Protein AF-A0A435S7S7-F1 (afdb_monomer)

Solvent-accessible surface area (backbone atoms only — not comparable to full-atom values): 7435 Å² total; per-residue (Å²): 141,81,84,89,77,86,74,88,80,82,81,76,75,78,83,70,78,57,68,70,57,58,55,52,54,52,49,60,45,51,56,47,52,55,51,49,51,50,39,60,70,69,29,47,81,71,40,57,59,52,48,51,60,62,50,56,82,53,58,86,74,42,73,68,48,44,51,32,50,53,55,22,49,54,35,42,54,50,28,20,51,28,53,75,70,65,40,67,91,49,35,64,63,33,42,53,49,23,51,52,32,45,54,52,37,51,49,54,63,52,54,68,74,67,68,71,81,81,76,91,70,85,81,134

Mean predicted aligned error: 12.38 Å

Sequence (124 aa):
MEAISSRDHSQFGTFRSQPGLVARWEELRLDCFQRLEALVDSAGLDDIEEATALLRRFKGRSREVAAAIDEFMLDFMTLVFVVENGEEGFERPVRKLARTRLSKLERLVTVTAGEKPASSAGLS

Radius of gyration: 23.08 Å; Cα contacts (8 Å, |Δi|>4): 71; chains: 1; bounding box: 50×27×84 Å

Foldseek 3Di:
DDDDDDDDDPPPPDPPPDPVVLVVVVVLLVVLLVLVLVCLVVLAPVSLVVNVVSLVVQPPLDPQLVVLSVQLSVLSPVLSVCVVVVVVVCNVVSSVSSVVSSVVNSVVVVVSVVDDDDPPDDDD

Nearest PDB structures (foldseek):
  8jh6-assembly1_B  TM=4.685E-01  e=3.357E+00  synthetic construct
  8eup-assembly1_b  TM=4.402E-01  e=5.263E+00  Schizosaccharomyces pombe

Secondary structure (DSSP, 8-state):
------------------HHHHHHHHHHHHHHHHHHHHHHHH--TTHHHHHHHHHGGGTTS-HHHHHHHHHHHHHHHHHHHHHHTT-HHHHHHHHHHHHHHHHHHHHHHHHTTT----------

Structure (mmCIF, N/CA/C/O backbone):
data_AF-A0A435S7S7-F1
#
_entry.id   AF-A0A435S7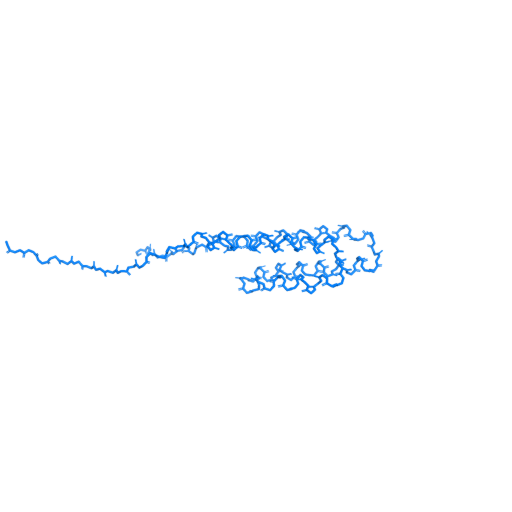S7-F1
#
loop_
_atom_site.group_PDB
_atom_site.id
_atom_site.type_symbol
_atom_site.label_atom_id
_atom_site.label_alt_id
_atom_site.label_comp_id
_atom_site.label_asym_id
_atom_site.label_entity_id
_atom_site.label_seq_id
_atom_site.pdbx_PDB_ins_code
_atom_site.Cartn_x
_atom_site.Cartn_y
_atom_site.Cartn_z
_atom_site.occupancy
_atom_site.B_iso_or_equiv
_atom_site.auth_seq_id
_atom_site.auth_comp_id
_atom_site.auth_asym_id
_atom_site.auth_atom_id
_atom_site.pdbx_PDB_model_num
ATOM 1 N N . MET A 1 1 ? -33.278 -10.792 68.481 1.00 36.59 1 MET A N 1
ATOM 2 C CA . MET A 1 1 ? -34.260 -10.901 67.382 1.00 36.59 1 MET A CA 1
ATOM 3 C C . MET A 1 1 ? -34.529 -9.496 66.876 1.00 36.59 1 MET A C 1
ATOM 5 O O . MET A 1 1 ? -34.986 -8.700 67.676 1.00 36.59 1 MET A O 1
ATOM 9 N N . GLU A 1 2 ? -34.237 -9.057 65.659 1.00 40.09 2 GLU A N 1
ATOM 10 C CA . GLU A 1 2 ? -33.372 -9.489 64.556 1.00 40.09 2 GLU A CA 1
ATOM 11 C C . GLU A 1 2 ? -32.964 -8.207 63.807 1.00 40.09 2 GLU A C 1
ATOM 13 O O . GLU A 1 2 ? -33.692 -7.215 63.817 1.00 40.09 2 GLU A O 1
ATOM 18 N N . ALA A 1 3 ? -31.780 -8.226 63.197 1.00 41.09 3 ALA A N 1
ATOM 19 C CA . ALA A 1 3 ? -31.238 -7.152 62.379 1.00 41.09 3 ALA A CA 1
ATOM 20 C C . ALA A 1 3 ? -31.861 -7.182 60.975 1.00 41.09 3 ALA A C 1
ATOM 22 O O . ALA A 1 3 ? -31.881 -8.236 60.344 1.00 41.09 3 ALA A O 1
ATOM 23 N N . ILE A 1 4 ? -32.300 -6.036 60.445 1.00 46.88 4 ILE A N 1
ATOM 24 C CA . ILE A 1 4 ? -32.692 -5.941 59.033 1.00 46.88 4 ILE A CA 1
ATOM 25 C C . ILE A 1 4 ? -31.475 -5.472 58.238 1.00 46.88 4 ILE A C 1
ATOM 27 O O . ILE A 1 4 ? -31.087 -4.306 58.239 1.00 46.88 4 ILE A O 1
ATOM 31 N N . SER A 1 5 ? -30.842 -6.472 57.632 1.00 42.00 5 SER A N 1
ATOM 32 C CA . SER A 1 5 ? -29.688 -6.399 56.751 1.00 42.00 5 SER A CA 1
ATOM 33 C C . SER A 1 5 ? -30.009 -5.586 55.497 1.00 42.00 5 SER A C 1
ATOM 35 O O . SER A 1 5 ? -30.887 -5.939 54.713 1.00 42.00 5 SER A O 1
ATOM 37 N N . SER A 1 6 ? -29.229 -4.527 55.294 1.00 49.25 6 SER A N 1
ATOM 38 C CA . SER A 1 6 ? -29.059 -3.869 54.002 1.00 49.25 6 SER A CA 1
ATOM 39 C C . SER A 1 6 ? -28.343 -4.825 53.045 1.00 49.25 6 SER A C 1
ATOM 41 O O . SER A 1 6 ? -27.279 -5.351 53.387 1.00 49.25 6 SER A O 1
ATOM 43 N N . ARG A 1 7 ? -28.918 -5.072 51.865 1.00 45.31 7 ARG A N 1
ATOM 44 C CA . ARG A 1 7 ? -28.227 -5.704 50.735 1.00 45.31 7 ARG A CA 1
ATOM 45 C C . ARG A 1 7 ? -28.639 -5.028 49.435 1.00 45.31 7 ARG A C 1
ATOM 47 O O . ARG A 1 7 ? -29.662 -5.354 48.841 1.00 45.31 7 ARG A O 1
ATOM 54 N N . ASP A 1 8 ? -27.769 -4.123 49.004 1.00 46.19 8 ASP A N 1
ATOM 55 C CA . ASP A 1 8 ? -27.574 -3.741 47.611 1.00 46.19 8 ASP A CA 1
ATOM 56 C C . ASP A 1 8 ? -27.450 -4.984 46.727 1.00 46.19 8 ASP A C 1
ATOM 58 O O . ASP A 1 8 ? -26.631 -5.867 46.992 1.00 46.19 8 ASP A O 1
ATOM 62 N N . HIS A 1 9 ? -28.219 -5.034 45.644 1.00 42.41 9 HIS A N 1
ATOM 63 C CA . HIS A 1 9 ? -27.893 -5.827 44.459 1.00 42.41 9 HIS A CA 1
ATOM 64 C C . HIS A 1 9 ? -27.872 -4.879 43.258 1.00 42.41 9 HIS A C 1
ATOM 66 O O . HIS A 1 9 ? -28.788 -4.836 42.441 1.00 42.41 9 HIS A O 1
ATOM 72 N N . SER A 1 10 ? -26.792 -4.098 43.169 1.00 44.75 10 SER A N 1
ATOM 73 C CA . SER A 1 10 ? -26.373 -3.461 41.923 1.00 44.75 10 SER A CA 1
ATOM 74 C C . SER A 1 10 ? -25.854 -4.557 40.993 1.00 44.75 10 SER A C 1
ATOM 76 O O . SER A 1 10 ? -24.758 -5.093 41.167 1.00 44.75 10 SER A O 1
ATOM 78 N N . GLN A 1 11 ? -26.695 -4.953 40.041 1.00 48.25 11 GLN A N 1
ATOM 79 C CA . GLN A 1 11 ? -26.379 -5.946 39.024 1.00 48.25 11 GLN A CA 1
ATOM 80 C C . GLN A 1 11 ? -25.489 -5.296 37.953 1.00 48.25 11 GLN A C 1
ATOM 82 O O . GLN A 1 11 ? -25.934 -4.966 36.857 1.00 48.25 11 GLN A O 1
ATOM 87 N N . PHE A 1 12 ? -24.211 -5.090 38.277 1.00 41.44 12 PHE A N 1
ATOM 88 C CA . PHE A 1 12 ? -23.195 -4.809 37.268 1.00 41.44 12 PHE A CA 1
ATOM 89 C C . PHE A 1 12 ? -22.998 -6.076 36.432 1.00 41.44 12 PHE A C 1
ATOM 91 O O . PHE A 1 12 ? -22.355 -7.038 36.856 1.00 41.44 12 PHE A O 1
ATOM 98 N N . GLY A 1 13 ? -23.596 -6.085 35.241 1.00 46.62 13 GLY A N 1
ATOM 99 C CA . GLY A 1 13 ? -23.316 -7.084 34.221 1.00 46.62 13 GLY A CA 1
ATOM 100 C C . GLY A 1 13 ? -21.817 -7.111 33.950 1.00 46.62 13 GLY A C 1
ATOM 101 O O . GLY A 1 13 ? -21.213 -6.104 33.580 1.00 46.62 13 GLY A O 1
ATOM 102 N N . THR A 1 14 ? -21.201 -8.268 34.160 1.00 49.38 14 THR A N 1
ATOM 103 C CA . THR A 1 14 ? -19.829 -8.513 33.740 1.00 49.38 14 THR A CA 1
ATOM 104 C C . THR A 1 14 ? -19.796 -8.408 32.218 1.00 49.38 14 THR A C 1
ATOM 106 O O . THR A 1 14 ? -20.285 -9.284 31.506 1.00 49.38 14 THR A O 1
ATOM 109 N N . PHE A 1 15 ? -19.253 -7.302 31.701 1.00 50.06 15 PHE A N 1
ATOM 110 C CA . PHE A 1 15 ? -18.913 -7.166 30.288 1.00 50.06 15 PHE A CA 1
ATOM 111 C C . PHE A 1 15 ? -17.803 -8.175 29.989 1.00 50.06 15 PHE A C 1
ATOM 113 O O . PHE A 1 15 ? -16.609 -7.904 30.115 1.00 50.06 15 PHE A O 1
ATOM 120 N N . ARG A 1 16 ? -18.219 -9.407 29.698 1.00 53.47 16 ARG A N 1
ATOM 121 C CA . ARG A 1 16 ? -17.346 -10.492 29.285 1.00 53.47 16 ARG A CA 1
ATOM 122 C C . ARG A 1 16 ? -16.894 -10.152 27.873 1.00 53.47 16 ARG A C 1
ATOM 124 O O . ARG A 1 16 ? -17.643 -10.375 26.925 1.00 53.47 16 ARG A O 1
ATOM 131 N N . SER A 1 17 ? -15.690 -9.601 27.736 1.00 55.41 17 SER A N 1
ATOM 132 C CA . SER A 1 17 ? -15.005 -9.528 26.446 1.00 55.41 17 SER A CA 1
ATOM 133 C C . SER A 1 17 ? -15.067 -10.917 25.815 1.00 55.41 17 SER A C 1
ATOM 135 O O . SER A 1 17 ? -14.507 -11.865 26.364 1.00 55.41 17 SER A O 1
ATOM 137 N N . GLN A 1 18 ? -15.839 -11.069 24.736 1.00 49.78 18 GLN A N 1
ATOM 138 C CA . GLN A 1 18 ? -16.023 -12.352 24.066 1.00 49.78 18 GLN A CA 1
ATOM 139 C C . GLN A 1 18 ? -14.697 -12.734 23.391 1.00 49.78 18 GLN A C 1
ATOM 141 O O . GLN A 1 18 ? -14.325 -12.083 22.411 1.00 49.78 18 GLN A O 1
ATOM 146 N N . PRO A 1 19 ? -13.985 -13.777 23.858 1.00 56.75 19 PRO A N 1
ATOM 147 C CA . PRO A 1 19 ? -12.655 -14.113 23.341 1.00 56.75 19 PRO A CA 1
ATOM 148 C C . PRO A 1 19 ? -12.675 -14.447 21.843 1.00 56.75 19 PRO A C 1
ATOM 150 O O . PRO A 1 19 ? -11.748 -14.111 21.114 1.00 56.75 19 PRO A O 1
ATOM 153 N N . GLY A 1 20 ? -13.775 -15.037 21.360 1.00 61.09 20 GLY A N 1
ATOM 154 C CA . GLY A 1 20 ? -13.940 -15.402 19.951 1.00 61.09 20 GLY A CA 1
ATOM 155 C C . GLY A 1 20 ? -14.123 -14.220 18.994 1.00 61.09 20 GLY A C 1
ATOM 156 O O . GLY A 1 20 ? -13.841 -14.360 17.809 1.00 61.09 20 GLY A O 1
ATOM 157 N N . LEU A 1 21 ? -14.563 -13.050 19.474 1.00 61.53 21 LEU A N 1
ATOM 158 C CA . LEU A 1 21 ? -14.658 -11.862 18.619 1.00 61.53 21 LEU A CA 1
ATOM 159 C C . LEU A 1 21 ? -13.275 -11.267 18.358 1.00 61.53 21 LEU A C 1
ATOM 161 O O . LEU A 1 21 ? -12.987 -10.912 17.221 1.00 61.53 21 LEU A O 1
ATOM 165 N N . VAL A 1 22 ? -12.425 -11.191 19.385 1.00 64.94 22 VAL A N 1
ATOM 166 C CA . VAL A 1 22 ? -11.063 -10.645 19.270 1.00 64.94 22 VAL A CA 1
ATOM 167 C C . VAL A 1 22 ? -10.227 -11.487 18.305 1.00 64.94 22 VAL A C 1
ATOM 169 O O . VAL A 1 22 ? -9.682 -10.936 17.354 1.00 64.94 22 VAL A O 1
ATOM 172 N N . ALA A 1 23 ? -10.244 -12.815 18.463 1.00 72.25 23 ALA A N 1
ATOM 173 C CA . ALA A 1 23 ? -9.520 -13.731 17.579 1.00 72.25 23 ALA A CA 1
ATOM 174 C C . ALA A 1 23 ? -9.961 -13.605 16.107 1.00 72.25 23 ALA A C 1
ATOM 176 O O . ALA A 1 23 ? -9.130 -13.487 15.210 1.00 72.25 23 ALA A O 1
ATOM 177 N N . ARG A 1 24 ? -11.275 -13.533 15.850 1.00 72.12 24 ARG A N 1
ATOM 178 C CA . ARG A 1 24 ? -11.810 -13.373 14.487 1.00 72.12 24 ARG A CA 1
ATOM 179 C C . ARG A 1 24 ? -11.434 -12.027 13.860 1.00 72.12 24 ARG A C 1
ATOM 181 O O . ARG A 1 24 ? -11.225 -11.937 12.654 1.00 72.12 24 ARG A O 1
ATOM 188 N N . TRP A 1 25 ? -11.378 -10.960 14.657 1.00 70.56 25 TRP A N 1
ATOM 189 C CA . TRP A 1 25 ? -10.947 -9.645 14.175 1.00 70.56 25 TRP A CA 1
ATOM 190 C C . TRP A 1 25 ? -9.454 -9.600 13.849 1.00 70.56 25 TRP A C 1
ATOM 192 O O . TRP A 1 25 ? -9.068 -8.909 12.906 1.00 70.56 25 TRP A O 1
ATOM 202 N N . GLU A 1 26 ? -8.625 -10.319 14.604 1.00 75.25 26 GLU A N 1
ATOM 203 C CA . GLU A 1 26 ? -7.196 -10.461 14.319 1.00 75.25 26 GLU A CA 1
ATOM 204 C C . GLU A 1 26 ? -6.944 -11.254 13.037 1.00 75.25 26 GLU A C 1
ATOM 206 O O . GLU A 1 26 ? -6.119 -10.832 12.233 1.00 75.25 26 GLU A O 1
ATOM 211 N N . GLU A 1 27 ? -7.708 -12.321 12.799 1.00 75.12 27 GLU A N 1
ATOM 212 C CA . GLU A 1 27 ? -7.639 -13.128 11.574 1.00 75.12 27 GLU A CA 1
ATOM 213 C C . GLU A 1 27 ? -8.021 -12.305 10.332 1.00 75.12 27 GLU A C 1
ATOM 215 O O . GLU A 1 27 ? -7.214 -12.141 9.421 1.00 75.12 27 GLU A O 1
ATOM 220 N N . LEU A 1 28 ? -9.174 -11.623 10.357 1.00 76.69 28 LEU A N 1
ATOM 221 C CA . LEU A 1 28 ? -9.602 -10.727 9.267 1.00 76.69 28 LEU A CA 1
ATOM 222 C C . LEU A 1 28 ? -8.629 -9.565 9.011 1.00 76.69 28 LEU A C 1
ATOM 224 O O . LEU A 1 28 ? -8.583 -8.997 7.911 1.00 76.69 28 LEU A O 1
ATOM 228 N N . ARG A 1 29 ? -7.899 -9.146 10.048 1.00 84.19 29 ARG A N 1
ATOM 229 C CA . ARG A 1 29 ? -6.853 -8.131 9.938 1.00 84.19 29 ARG A CA 1
ATOM 230 C C . ARG A 1 29 ? -5.605 -8.720 9.289 1.00 84.19 29 ARG A C 1
ATOM 232 O O . ARG A 1 29 ? -5.080 -8.079 8.387 1.00 84.19 29 ARG A O 1
ATOM 239 N N . LEU A 1 30 ? -5.157 -9.898 9.714 1.00 83.06 30 LEU A N 1
ATOM 240 C CA . LEU A 1 30 ? -3.997 -10.574 9.138 1.00 83.06 30 LEU A CA 1
ATOM 241 C C . LEU A 1 30 ? -4.223 -10.864 7.647 1.00 83.06 30 LEU A C 1
ATOM 243 O O . LEU A 1 30 ? -3.393 -10.484 6.824 1.00 83.06 30 LEU A O 1
ATOM 247 N N . ASP A 1 31 ? -5.403 -11.379 7.296 1.00 90.19 31 ASP A N 1
ATOM 248 C CA . ASP A 1 31 ? -5.819 -11.600 5.906 1.00 90.19 31 ASP A CA 1
ATOM 249 C C . ASP A 1 31 ? -5.804 -10.300 5.086 1.00 90.19 31 ASP A C 1
ATOM 251 O O . ASP A 1 31 ? -5.478 -10.293 3.899 1.00 90.19 31 ASP A O 1
ATOM 255 N N . CYS A 1 32 ? -6.149 -9.167 5.710 1.00 94.25 32 CYS A N 1
ATOM 256 C CA . CYS A 1 32 ? -6.096 -7.858 5.061 1.00 94.25 32 CYS A CA 1
ATOM 257 C C . CYS A 1 32 ? -4.671 -7.463 4.681 1.00 94.25 32 CYS A C 1
ATOM 259 O O . CYS A 1 32 ? -4.452 -6.982 3.572 1.00 94.25 32 CYS A O 1
ATOM 261 N N . PHE A 1 33 ? -3.729 -7.604 5.615 1.00 95.44 33 PHE A N 1
ATOM 262 C CA . PHE A 1 33 ? -2.347 -7.186 5.395 1.00 95.44 33 PHE A CA 1
ATOM 263 C C . PHE A 1 33 ? -1.632 -8.116 4.420 1.00 95.44 33 PHE A C 1
ATOM 265 O O . PHE A 1 33 ? -0.953 -7.611 3.538 1.00 95.44 33 PHE A O 1
ATOM 272 N N . GLN A 1 34 ? -1.894 -9.424 4.467 1.00 95.88 34 GLN A N 1
ATOM 273 C CA . GLN A 1 34 ? -1.384 -10.366 3.464 1.00 95.88 34 GLN A CA 1
ATOM 274 C C . GLN A 1 34 ? -1.856 -10.016 2.047 1.00 95.88 34 GLN A C 1
ATOM 276 O O . GLN A 1 34 ? -1.074 -10.042 1.099 1.00 95.88 34 GLN A O 1
ATOM 281 N N . ARG A 1 35 ? -3.131 -9.636 1.889 1.00 97.56 35 ARG A N 1
ATOM 282 C CA . ARG A 1 35 ? -3.640 -9.162 0.594 1.00 97.56 35 ARG A CA 1
ATOM 283 C C . ARG A 1 35 ? -2.974 -7.860 0.162 1.00 97.56 35 ARG A C 1
ATOM 285 O O . ARG A 1 35 ? -2.563 -7.756 -0.981 1.00 97.56 35 ARG A O 1
ATOM 292 N N . LEU A 1 36 ? -2.823 -6.888 1.064 1.00 98.06 36 LEU A N 1
ATOM 293 C CA . LEU A 1 36 ? -2.126 -5.633 0.755 1.00 98.06 36 LEU A CA 1
ATOM 294 C C . LEU A 1 36 ? -0.657 -5.863 0.366 1.00 98.06 36 LEU A C 1
ATOM 296 O O . LEU A 1 36 ? -0.157 -5.182 -0.522 1.00 98.06 36 LEU A O 1
ATOM 300 N N . GLU A 1 37 ? 0.027 -6.823 0.990 1.00 97.81 37 GLU A N 1
ATOM 301 C CA . GLU A 1 37 ? 1.384 -7.226 0.607 1.00 97.81 37 GLU A CA 1
ATOM 302 C C . GLU A 1 37 ? 1.423 -7.804 -0.810 1.00 97.81 37 GLU A C 1
ATOM 304 O O . GLU A 1 37 ? 2.281 -7.405 -1.595 1.00 97.81 37 GLU A O 1
ATOM 309 N N . ALA A 1 38 ? 0.465 -8.668 -1.161 1.00 98.00 38 ALA A N 1
ATOM 310 C CA . ALA A 1 38 ? 0.352 -9.211 -2.513 1.00 98.00 38 ALA A CA 1
ATOM 311 C C . ALA A 1 38 ? 0.126 -8.108 -3.561 1.00 98.00 38 ALA A C 1
ATOM 313 O O . ALA A 1 38 ? 0.776 -8.130 -4.601 1.00 98.00 38 ALA A O 1
ATOM 314 N N . LEU A 1 39 ? -0.710 -7.107 -3.256 1.00 98.31 39 LEU A N 1
ATOM 315 C CA . LEU A 1 39 ? -0.928 -5.950 -4.136 1.00 98.31 39 LEU A CA 1
ATOM 316 C C . LEU A 1 39 ? 0.341 -5.100 -4.305 1.00 98.31 39 LEU A C 1
ATOM 318 O O . LEU A 1 39 ? 0.602 -4.583 -5.383 1.00 98.31 39 LEU A O 1
ATOM 322 N N . VAL A 1 40 ? 1.168 -4.965 -3.263 1.00 98.06 40 VAL A N 1
ATOM 323 C CA . VAL A 1 40 ? 2.479 -4.290 -3.361 1.00 98.06 40 VAL A CA 1
ATOM 324 C C . VAL A 1 40 ? 3.471 -5.087 -4.222 1.00 98.06 40 VAL A C 1
ATOM 326 O O . VAL A 1 40 ? 4.378 -4.507 -4.830 1.00 98.06 40 VAL A O 1
ATOM 329 N N . ASP A 1 41 ? 3.321 -6.408 -4.278 1.00 96.75 41 ASP A N 1
ATOM 330 C CA . ASP A 1 41 ? 4.153 -7.274 -5.108 1.00 96.75 41 ASP A CA 1
ATOM 331 C C . ASP A 1 41 ? 3.749 -7.229 -6.584 1.00 96.75 41 ASP A C 1
ATOM 333 O O . ASP A 1 41 ? 4.643 -7.124 -7.428 1.00 96.75 41 ASP A O 1
ATOM 337 N N . SER A 1 42 ? 2.447 -7.244 -6.889 1.00 96.31 42 SER A N 1
ATOM 338 C CA . SER A 1 42 ? 1.925 -7.120 -8.257 1.00 96.31 42 SER A CA 1
ATOM 339 C C . SER A 1 42 ? 2.015 -5.694 -8.799 1.00 96.31 42 SER A C 1
ATOM 341 O O . SER A 1 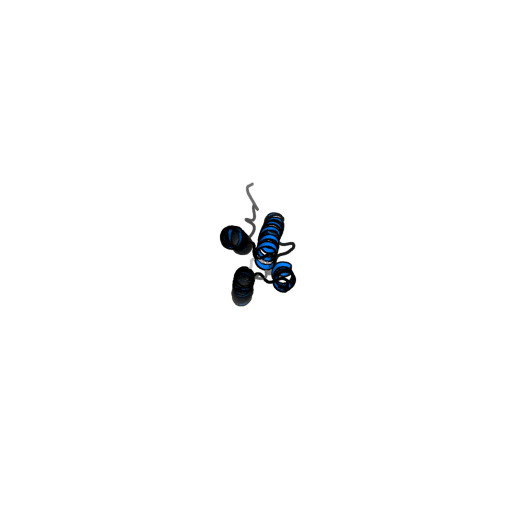42 ? 2.523 -5.505 -9.900 1.00 96.31 42 SER A O 1
ATOM 343 N N . ALA A 1 43 ? 1.584 -4.706 -8.011 1.00 95.00 43 ALA A N 1
ATOM 344 C CA . ALA A 1 43 ? 1.599 -3.280 -8.326 1.00 95.00 43 ALA A CA 1
ATOM 345 C C . ALA A 1 43 ? 0.996 -2.910 -9.697 1.00 95.00 43 ALA A C 1
ATOM 347 O O . ALA A 1 43 ? 1.530 -2.050 -10.398 1.00 95.00 43 ALA A O 1
ATOM 348 N N . GLY A 1 44 ? -0.121 -3.538 -10.062 1.00 93.62 44 GLY A N 1
ATOM 349 C CA . GLY A 1 44 ? -0.895 -3.203 -11.257 1.00 93.62 44 GLY A CA 1
ATOM 350 C C . GLY A 1 44 ? -1.871 -2.041 -11.041 1.00 93.62 44 GLY A C 1
ATOM 351 O O . GLY A 1 44 ? -2.194 -1.668 -9.911 1.00 93.62 44 GLY A O 1
ATOM 352 N N . LEU A 1 45 ? -2.383 -1.475 -12.139 1.00 88.38 45 LEU A N 1
ATOM 353 C CA . LEU A 1 45 ? -3.362 -0.373 -12.105 1.00 88.38 45 LEU A CA 1
ATOM 354 C C . LEU A 1 45 ? -4.631 -0.705 -11.310 1.00 88.38 45 LEU A C 1
ATOM 356 O O . LEU A 1 45 ? -5.090 0.118 -10.513 1.00 88.38 45 LEU A O 1
ATOM 360 N N . ASP A 1 46 ? -5.164 -1.913 -11.488 1.00 93.12 46 ASP A N 1
ATOM 361 C CA . ASP A 1 46 ? -6.403 -2.355 -10.834 1.00 93.12 46 ASP A CA 1
ATOM 362 C C . ASP A 1 46 ? -6.220 -2.563 -9.314 1.00 93.12 46 ASP A C 1
ATOM 364 O O . ASP A 1 46 ? -7.179 -2.497 -8.537 1.00 93.12 46 ASP A O 1
ATOM 368 N N . ASP A 1 47 ? -4.974 -2.720 -8.854 1.00 95.94 47 ASP A N 1
ATOM 369 C CA . ASP A 1 47 ? -4.661 -3.003 -7.453 1.00 95.94 47 ASP A CA 1
ATOM 370 C C . ASP A 1 47 ? -4.930 -1.795 -6.535 1.00 95.94 47 ASP A C 1
ATOM 372 O O . ASP A 1 47 ? -5.151 -1.956 -5.330 1.00 95.94 47 ASP A O 1
ATOM 376 N N . ILE A 1 48 ? -4.958 -0.569 -7.078 1.00 96.88 48 ILE A N 1
ATOM 377 C CA . ILE A 1 48 ? -5.247 0.663 -6.317 1.00 96.88 48 ILE A CA 1
ATOM 378 C C . ILE A 1 48 ? -6.672 0.633 -5.752 1.00 96.88 48 ILE A C 1
ATOM 380 O O . ILE A 1 48 ? -6.913 1.029 -4.600 1.00 96.88 48 ILE A O 1
ATOM 384 N N . GLU A 1 49 ? -7.630 0.167 -6.551 1.00 97.12 49 GLU A N 1
ATOM 385 C CA . GLU A 1 49 ? -9.032 0.085 -6.148 1.00 97.12 49 GLU A CA 1
ATOM 386 C C . GLU A 1 49 ? -9.228 -0.987 -5.076 1.00 97.12 49 GLU A C 1
ATOM 388 O O . GLU A 1 49 ? -9.899 -0.736 -4.063 1.00 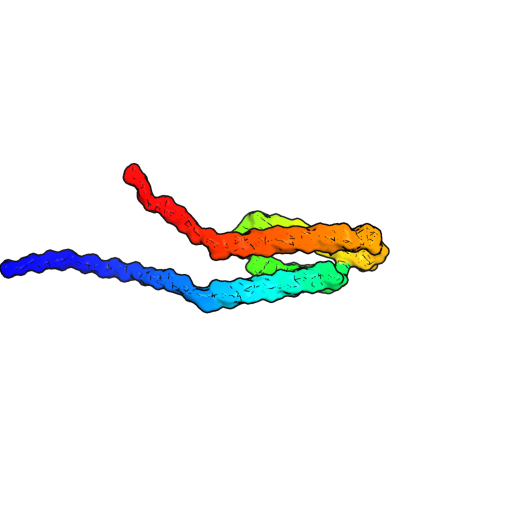97.12 49 GLU A O 1
ATOM 393 N N . GLU A 1 50 ? -8.577 -2.143 -5.241 1.00 97.44 50 GLU A N 1
ATOM 394 C CA . GLU A 1 50 ? -8.616 -3.215 -4.249 1.00 97.44 50 GLU A CA 1
ATOM 395 C C . GLU A 1 50 ? -7.959 -2.781 -2.932 1.00 97.44 50 GLU A C 1
ATOM 397 O O . GLU A 1 50 ? -8.575 -2.913 -1.867 1.00 97.44 50 GLU A O 1
ATOM 402 N N . ALA A 1 51 ? -6.775 -2.162 -2.977 1.00 97.50 51 ALA A N 1
ATOM 403 C CA . ALA A 1 51 ? -6.110 -1.623 -1.790 1.00 97.50 51 ALA A CA 1
ATOM 404 C C . ALA A 1 51 ? -7.010 -0.612 -1.061 1.00 97.50 51 ALA A C 1
ATOM 406 O O . ALA A 1 51 ? -7.200 -0.689 0.159 1.00 97.50 51 ALA A O 1
ATOM 407 N N . THR A 1 52 ? -7.658 0.287 -1.807 1.00 96.81 52 THR A N 1
ATOM 408 C CA . THR A 1 52 ? -8.615 1.251 -1.247 1.00 96.81 52 THR A CA 1
ATOM 409 C C . THR A 1 52 ? -9.784 0.548 -0.557 1.00 96.81 52 THR A C 1
ATOM 411 O O . THR A 1 52 ? -10.178 0.939 0.548 1.00 96.81 52 THR A O 1
ATOM 414 N N . ALA A 1 53 ? -10.351 -0.487 -1.182 1.00 96.62 53 ALA A N 1
ATOM 415 C CA . ALA A 1 53 ? -11.452 -1.262 -0.621 1.00 96.62 53 ALA A CA 1
ATOM 416 C C . ALA A 1 53 ? -11.041 -1.997 0.664 1.00 96.62 53 ALA A C 1
ATOM 418 O O . ALA A 1 53 ? -11.782 -1.965 1.653 1.00 96.62 53 ALA A O 1
ATOM 419 N N . LEU A 1 54 ? -9.845 -2.592 0.690 1.00 96.38 54 LEU A N 1
ATOM 420 C CA . LEU A 1 54 ? -9.288 -3.243 1.873 1.00 96.38 54 LEU A CA 1
ATOM 421 C C . LEU A 1 54 ? -9.126 -2.239 3.026 1.00 96.38 54 LEU A C 1
ATOM 423 O O . LEU A 1 54 ? -9.617 -2.490 4.129 1.00 96.38 54 LEU A O 1
ATOM 427 N N . LEU A 1 55 ? -8.547 -1.066 2.764 1.00 95.56 55 LEU A N 1
ATOM 428 C CA . LEU A 1 55 ? -8.220 -0.061 3.783 1.00 95.56 55 LEU A CA 1
ATOM 429 C C . LEU A 1 55 ? -9.433 0.679 4.367 1.00 95.56 55 LEU A C 1
ATOM 431 O O . LEU A 1 55 ? -9.340 1.234 5.466 1.00 95.56 55 LEU A O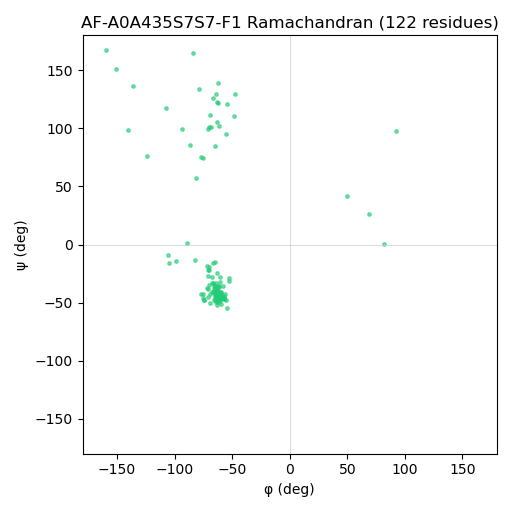 1
ATOM 435 N N . ARG A 1 56 ? -10.600 0.656 3.701 1.00 93.50 56 ARG A N 1
ATOM 436 C CA . ARG A 1 56 ? -11.846 1.262 4.226 1.00 93.50 56 ARG A CA 1
ATOM 437 C C . ARG A 1 56 ? -12.195 0.781 5.636 1.00 93.50 56 ARG A C 1
ATOM 439 O O . ARG A 1 56 ? -12.714 1.570 6.419 1.00 93.50 56 ARG A O 1
ATOM 446 N N . ARG A 1 57 ? -11.852 -0.463 5.991 1.00 90.38 57 ARG A N 1
ATOM 447 C CA . ARG A 1 57 ? -12.114 -1.051 7.321 1.00 90.38 57 ARG A CA 1
ATOM 448 C C . ARG A 1 57 ? -11.323 -0.406 8.470 1.00 90.38 57 ARG A C 1
ATOM 450 O O . ARG A 1 57 ? -11.635 -0.633 9.639 1.00 90.38 57 ARG A O 1
ATOM 457 N N . PHE A 1 58 ? -10.281 0.361 8.150 1.00 89.94 58 PHE A N 1
ATOM 458 C CA . PHE A 1 58 ? -9.435 1.055 9.124 1.00 89.94 58 PHE A CA 1
ATOM 459 C C . PHE A 1 58 ? -9.705 2.565 9.177 1.00 89.94 58 PHE A C 1
ATOM 461 O O . PHE A 1 58 ? -9.218 3.240 10.087 1.00 89.94 58 PHE A O 1
ATOM 468 N N . LYS A 1 59 ? -10.504 3.103 8.244 1.00 84.25 59 LYS A N 1
ATOM 469 C CA . LYS A 1 59 ? -10.889 4.519 8.250 1.00 84.25 59 LYS A CA 1
ATOM 470 C C . LYS A 1 59 ? -11.689 4.849 9.513 1.00 84.25 59 LYS A C 1
ATOM 472 O O . LYS A 1 59 ? -12.530 4.070 9.949 1.00 84.25 59 LYS A O 1
ATOM 477 N N . GLY A 1 60 ? -11.409 6.011 10.101 1.00 82.69 60 GLY A N 1
ATOM 478 C CA . GLY A 1 60 ? -12.096 6.503 11.300 1.00 82.69 60 GLY A CA 1
ATOM 479 C C . GLY A 1 60 ? -11.590 5.942 12.635 1.00 82.69 60 GLY A C 1
ATOM 480 O O . GLY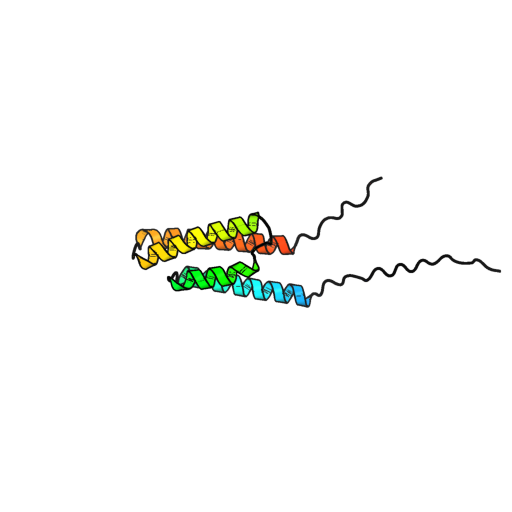 A 1 60 ? -12.117 6.340 13.667 1.00 82.69 60 GLY A O 1
ATOM 481 N N . ARG A 1 61 ? -10.569 5.067 12.647 1.00 86.50 61 ARG A N 1
ATOM 482 C CA . ARG A 1 61 ? -9.992 4.538 13.900 1.00 86.50 61 ARG A CA 1
ATOM 483 C C . ARG A 1 61 ? -9.233 5.592 14.707 1.00 86.50 61 ARG A C 1
ATOM 485 O O . ARG A 1 61 ? -9.463 5.727 15.900 1.00 86.50 61 ARG A O 1
ATOM 492 N N . SER A 1 62 ? -8.325 6.320 14.064 1.00 91.81 62 SER A N 1
ATOM 493 C CA . SER A 1 62 ? -7.619 7.461 14.654 1.00 91.81 62 SER A CA 1
ATOM 494 C C . SER A 1 62 ? -7.060 8.363 13.551 1.00 91.81 62 SER A C 1
ATOM 496 O O . SER A 1 62 ? -7.022 7.972 12.377 1.00 91.81 62 SER A O 1
ATOM 498 N N . ARG A 1 63 ? -6.611 9.568 13.919 1.00 93.62 63 ARG A N 1
ATOM 499 C CA . ARG A 1 63 ? -5.958 10.493 12.981 1.00 93.62 63 ARG A CA 1
ATOM 500 C C . ARG A 1 63 ? -4.634 9.923 12.466 1.00 93.62 63 ARG A C 1
ATOM 502 O O . ARG A 1 63 ? -4.318 10.074 11.291 1.00 93.62 63 ARG A O 1
ATOM 509 N N . GLU A 1 64 ? -3.890 9.243 13.328 1.00 94.81 64 GLU A N 1
ATOM 510 C CA . GLU A 1 64 ? -2.611 8.599 13.019 1.00 94.81 64 GLU A CA 1
ATOM 511 C C . GLU A 1 64 ? -2.801 7.436 12.043 1.00 94.81 64 GLU A C 1
ATOM 513 O O . GLU A 1 64 ? -2.020 7.293 11.105 1.00 94.81 64 GLU A O 1
ATOM 518 N N . VAL A 1 65 ? -3.858 6.633 12.225 1.00 94.94 65 VAL A N 1
ATOM 519 C CA . VAL A 1 65 ? -4.212 5.558 11.285 1.00 94.94 65 VAL A CA 1
ATOM 520 C C . VAL A 1 65 ? -4.617 6.140 9.932 1.00 94.94 65 VAL A C 1
ATOM 522 O O . VAL A 1 65 ? -4.161 5.639 8.910 1.00 94.94 65 VAL A O 1
ATOM 525 N N . ALA A 1 66 ? -5.417 7.211 9.904 1.00 94.81 66 ALA A N 1
ATOM 526 C CA . ALA A 1 66 ? -5.784 7.878 8.654 1.00 94.81 66 ALA A CA 1
ATOM 527 C C . ALA A 1 66 ? -4.547 8.405 7.904 1.00 94.81 66 ALA A C 1
ATOM 529 O O . ALA A 1 66 ? -4.376 8.103 6.729 1.00 94.81 66 ALA A O 1
ATOM 530 N N . ALA A 1 67 ? -3.632 9.083 8.604 1.00 96.25 67 ALA A N 1
ATOM 531 C CA . ALA A 1 67 ? -2.385 9.557 8.008 1.00 96.25 67 ALA A CA 1
ATOM 532 C C . ALA A 1 67 ? -1.502 8.405 7.496 1.00 96.25 67 ALA A C 1
ATOM 534 O O . ALA A 1 67 ? -0.924 8.504 6.419 1.00 96.25 67 ALA A O 1
ATOM 535 N N . ALA A 1 68 ? -1.413 7.292 8.231 1.00 97.06 68 ALA A N 1
ATOM 536 C CA . ALA A 1 68 ? -0.655 6.123 7.789 1.00 97.06 68 ALA A CA 1
ATOM 537 C C . ALA A 1 68 ? -1.272 5.441 6.554 1.00 97.06 68 ALA A C 1
ATOM 539 O O . ALA A 1 68 ? -0.531 4.926 5.720 1.00 97.06 68 ALA A O 1
ATOM 540 N N . ILE A 1 69 ? -2.605 5.454 6.425 1.00 97.62 69 ILE A N 1
ATOM 541 C CA . ILE A 1 69 ? -3.312 5.002 5.219 1.00 97.62 69 ILE A CA 1
ATOM 542 C C . ILE A 1 69 ? -2.959 5.902 4.033 1.00 97.62 69 ILE A C 1
ATOM 544 O O . ILE A 1 69 ? -2.602 5.384 2.979 1.00 97.62 69 ILE A O 1
ATOM 548 N N . ASP A 1 70 ? -3.026 7.223 4.208 1.00 97.50 70 ASP A N 1
ATOM 549 C CA . ASP A 1 70 ? -2.736 8.180 3.137 1.00 97.50 70 ASP A CA 1
ATOM 550 C C . ASP A 1 70 ? -1.266 8.092 2.686 1.00 97.50 70 ASP A C 1
ATOM 552 O O . ASP A 1 70 ? -0.992 8.035 1.489 1.00 97.50 70 ASP A O 1
ATOM 556 N N . GLU A 1 71 ? -0.322 7.997 3.633 1.00 97.81 71 GLU A N 1
ATOM 557 C CA . GLU A 1 71 ? 1.105 7.774 3.347 1.00 97.81 71 GLU A CA 1
ATOM 558 C C . GLU A 1 71 ? 1.332 6.473 2.561 1.00 97.81 71 GLU A C 1
ATOM 560 O O . GLU A 1 71 ? 2.072 6.465 1.579 1.00 97.81 71 GLU A O 1
ATOM 565 N N . PHE A 1 72 ? 0.702 5.369 2.981 1.00 98.19 72 PHE A N 1
ATOM 566 C CA . PHE A 1 72 ? 0.808 4.092 2.275 1.00 98.19 72 PHE A CA 1
ATOM 567 C C . PHE A 1 72 ? 0.241 4.181 0.854 1.00 98.19 72 PHE A C 1
ATOM 569 O O . PHE A 1 72 ? 0.901 3.742 -0.084 1.00 98.19 72 PHE A O 1
ATOM 576 N N . MET A 1 73 ? -0.950 4.764 0.686 1.00 98.19 73 MET A N 1
ATOM 577 C CA . MET A 1 73 ? -1.585 4.889 -0.627 1.00 98.19 73 MET A CA 1
ATOM 578 C C . MET A 1 73 ? -0.767 5.760 -1.578 1.00 98.19 73 MET A C 1
ATOM 580 O O . MET A 1 73 ? -0.663 5.421 -2.752 1.00 98.19 73 MET A O 1
ATOM 584 N N . LEU A 1 74 ? -0.145 6.835 -1.086 1.00 98.50 74 LEU A N 1
ATOM 585 C CA . LEU A 1 74 ? 0.752 7.668 -1.888 1.00 98.50 74 LEU A CA 1
ATOM 586 C C . LEU A 1 74 ? 1.939 6.854 -2.431 1.00 98.50 74 LEU A C 1
ATOM 588 O O . LEU A 1 74 ? 2.210 6.870 -3.634 1.00 98.50 74 LEU A O 1
ATOM 592 N N . ASP A 1 75 ? 2.625 6.121 -1.551 1.00 98.31 75 ASP A N 1
ATOM 593 C CA . ASP A 1 75 ? 3.793 5.318 -1.923 1.00 98.31 75 ASP A CA 1
ATOM 594 C C . ASP A 1 75 ? 3.390 4.133 -2.825 1.00 98.31 75 ASP A C 1
ATOM 596 O O . ASP A 1 75 ? 4.124 3.776 -3.747 1.00 98.31 75 ASP A O 1
ATOM 600 N N . PHE A 1 76 ? 2.196 3.564 -2.623 1.00 98.38 76 PHE A N 1
ATOM 601 C CA . PHE A 1 76 ? 1.656 2.494 -3.462 1.00 98.38 76 PHE A CA 1
ATOM 602 C C . PHE A 1 76 ? 1.249 2.978 -4.860 1.00 98.38 76 PHE A C 1
ATOM 604 O O . PHE A 1 76 ? 1.644 2.372 -5.850 1.00 98.38 76 PHE A O 1
ATOM 611 N N . MET A 1 77 ? 0.547 4.108 -4.976 1.00 98.06 77 MET A N 1
ATOM 612 C CA . MET A 1 77 ? 0.230 4.711 -6.280 1.00 98.06 77 MET A CA 1
ATOM 613 C C . MET A 1 77 ? 1.500 5.098 -7.044 1.00 98.06 77 MET A C 1
ATOM 615 O O . MET A 1 77 ? 1.561 4.948 -8.262 1.00 98.06 77 MET A O 1
ATOM 619 N N . THR A 1 78 ? 2.530 5.556 -6.327 1.00 97.50 78 THR A N 1
ATOM 620 C CA . THR A 1 78 ? 3.846 5.828 -6.920 1.00 97.50 78 THR A CA 1
ATOM 621 C C . THR A 1 78 ? 4.495 4.544 -7.432 1.00 97.50 78 THR A C 1
ATOM 623 O O . THR A 1 78 ? 5.071 4.549 -8.516 1.00 97.50 78 THR A O 1
ATOM 626 N N . LEU A 1 79 ? 4.387 3.436 -6.690 1.00 97.94 79 LEU A N 1
ATOM 627 C CA . LEU A 1 79 ? 4.890 2.137 -7.136 1.00 97.94 79 LEU A CA 1
ATOM 628 C C . LEU A 1 79 ? 4.193 1.672 -8.414 1.00 97.94 79 LEU A C 1
ATOM 630 O O . LEU A 1 79 ? 4.879 1.315 -9.366 1.00 97.94 79 LEU A O 1
ATOM 634 N N . VAL A 1 80 ? 2.859 1.718 -8.437 1.00 97.19 80 VAL A N 1
ATOM 635 C CA . VAL A 1 80 ? 2.058 1.356 -9.614 1.00 97.19 80 VAL A CA 1
ATOM 636 C C . VAL A 1 80 ? 2.471 2.212 -10.809 1.00 97.19 80 VAL A C 1
ATOM 638 O O . VAL A 1 80 ? 2.770 1.682 -11.870 1.00 97.19 80 VAL A O 1
ATOM 641 N N . PHE A 1 81 ? 2.601 3.530 -10.628 1.00 96.06 81 PHE A N 1
ATOM 642 C CA . PHE A 1 81 ? 3.085 4.416 -11.687 1.00 96.06 81 PHE A CA 1
ATOM 643 C C . PHE A 1 81 ? 4.467 3.998 -12.216 1.00 96.06 81 PHE A C 1
ATOM 645 O O . PHE A 1 81 ? 4.670 3.943 -13.426 1.00 96.06 81 PHE A O 1
ATOM 652 N N . VAL A 1 82 ? 5.416 3.696 -11.330 1.00 95.75 82 VAL A N 1
ATOM 653 C CA . VAL A 1 82 ? 6.776 3.287 -11.709 1.00 95.75 82 VAL A CA 1
ATOM 654 C C . VAL A 1 82 ? 6.778 1.966 -12.486 1.00 95.75 82 VAL A C 1
ATOM 656 O O . VAL A 1 82 ? 7.470 1.868 -13.499 1.00 95.75 82 VAL A O 1
ATOM 659 N N . VAL A 1 83 ? 5.996 0.978 -12.043 1.00 94.19 83 VAL A N 1
ATOM 660 C CA . VAL A 1 83 ? 5.872 -0.330 -12.708 1.00 94.19 83 VAL A CA 1
ATOM 661 C C . VAL A 1 83 ? 5.229 -0.181 -14.086 1.00 94.19 83 VAL A C 1
ATOM 663 O O . VAL A 1 83 ? 5.782 -0.658 -15.073 1.00 94.19 83 VAL A O 1
ATOM 666 N N . GLU A 1 84 ? 4.121 0.553 -14.176 1.00 93.06 84 GLU A N 1
ATOM 667 C CA . GLU A 1 84 ? 3.378 0.760 -15.426 1.00 93.06 84 GLU A CA 1
ATOM 668 C C . GLU A 1 84 ? 4.178 1.531 -16.484 1.00 93.06 84 GLU A C 1
ATOM 670 O O . GLU A 1 84 ? 4.037 1.281 -17.679 1.00 93.06 84 GLU A O 1
ATOM 675 N N . ASN A 1 85 ? 5.043 2.458 -16.063 1.00 92.19 85 ASN A N 1
ATOM 676 C CA . ASN A 1 85 ? 5.879 3.233 -16.984 1.00 92.19 85 ASN A CA 1
ATOM 677 C C . ASN A 1 85 ? 7.231 2.563 -17.292 1.00 92.19 85 ASN A C 1
ATOM 679 O O . ASN A 1 85 ? 8.019 3.122 -18.051 1.00 92.19 85 ASN A O 1
ATOM 683 N N . GLY A 1 86 ? 7.509 1.374 -16.741 1.00 84.44 86 GLY A N 1
ATOM 684 C CA . GLY A 1 86 ? 8.763 0.654 -16.986 1.00 84.44 86 GLY A CA 1
ATOM 685 C C . GLY A 1 86 ? 9.996 1.331 -16.375 1.00 84.44 86 GLY A C 1
ATOM 686 O O . GLY A 1 86 ? 11.113 1.153 -16.859 1.00 84.44 86 GLY A O 1
ATOM 687 N N . GLU A 1 87 ? 9.815 2.107 -15.305 1.00 87.44 87 GLU A N 1
ATOM 688 C CA . GLU A 1 87 ? 10.881 2.825 -14.598 1.00 87.44 87 GLU A CA 1
ATOM 689 C C . GLU A 1 87 ? 11.618 1.886 -13.614 1.00 87.44 87 GLU A C 1
ATOM 691 O O . GLU A 1 87 ? 11.699 2.129 -12.405 1.00 87.44 87 GLU A O 1
ATOM 696 N N . GLU A 1 88 ? 12.172 0.780 -14.129 1.00 81.56 88 GLU A N 1
ATOM 697 C CA . GLU A 1 88 ? 12.741 -0.337 -13.347 1.00 81.56 88 GLU A CA 1
ATOM 698 C C . GLU A 1 88 ? 13.793 0.104 -12.305 1.00 81.56 88 GLU A C 1
ATOM 700 O O . GLU A 1 88 ? 13.933 -0.502 -11.238 1.00 81.56 88 GLU A O 1
ATOM 705 N N . GLY A 1 89 ? 14.510 1.205 -12.568 1.00 90.56 89 GLY A N 1
ATOM 706 C CA . GLY A 1 89 ? 15.498 1.779 -11.647 1.00 90.56 89 GLY A CA 1
ATOM 707 C C . GLY A 1 89 ? 14.910 2.270 -10.316 1.00 90.56 89 GLY A C 1
ATOM 708 O O . GLY A 1 89 ? 15.614 2.300 -9.301 1.00 90.56 89 GLY A O 1
ATOM 709 N N . PHE A 1 90 ? 13.620 2.611 -10.296 1.00 92.44 90 PHE A N 1
ATOM 710 C CA . PHE A 1 90 ? 12.915 3.112 -9.117 1.00 92.44 90 PHE A CA 1
ATOM 711 C C . PHE A 1 90 ? 11.980 2.079 -8.484 1.00 92.44 90 PHE A C 1
ATOM 713 O O . PHE A 1 90 ? 11.632 2.233 -7.311 1.00 92.44 90 PHE A O 1
ATOM 720 N N . GLU A 1 91 ? 11.632 0.999 -9.193 1.00 94.75 91 GLU A N 1
ATOM 721 C CA . GLU A 1 91 ? 10.671 -0.005 -8.715 1.00 94.75 91 GLU A CA 1
ATOM 722 C C . GLU A 1 91 ? 11.078 -0.560 -7.349 1.00 94.75 91 GLU A C 1
ATOM 724 O O . GLU A 1 91 ? 10.324 -0.494 -6.376 1.00 94.75 91 GLU A O 1
ATOM 729 N N . ARG A 1 92 ? 12.307 -1.073 -7.235 1.00 95.69 92 ARG A N 1
ATOM 730 C CA . ARG A 1 92 ? 12.775 -1.712 -6.000 1.00 95.69 92 ARG A CA 1
ATOM 731 C C . ARG A 1 92 ? 12.828 -0.738 -4.807 1.00 95.69 92 ARG A C 1
ATOM 733 O O . ARG A 1 92 ? 12.355 -1.121 -3.729 1.00 95.69 92 ARG A O 1
ATOM 740 N N . PRO A 1 93 ? 13.385 0.484 -4.933 1.00 96.75 93 PRO A N 1
ATOM 741 C CA . PRO A 1 93 ? 13.300 1.501 -3.885 1.00 96.75 93 PRO A CA 1
ATOM 742 C C . PRO A 1 93 ? 11.866 1.835 -3.459 1.00 96.75 93 PRO A C 1
ATOM 744 O O . PRO A 1 93 ? 11.579 1.837 -2.259 1.00 96.75 93 PRO A O 1
ATOM 747 N N . VAL A 1 94 ? 10.963 2.069 -4.415 1.00 97.50 94 VAL A N 1
ATOM 748 C CA . VAL A 1 94 ? 9.580 2.473 -4.122 1.00 97.50 94 VAL A CA 1
ATOM 749 C C . VAL A 1 94 ? 8.787 1.310 -3.520 1.00 97.50 94 VAL A C 1
ATOM 751 O O . VAL A 1 94 ? 8.081 1.499 -2.530 1.00 97.50 94 VAL A O 1
ATOM 754 N N . ARG A 1 95 ? 8.998 0.071 -3.983 1.00 97.69 95 ARG A N 1
ATOM 755 C CA . ARG A 1 95 ? 8.383 -1.124 -3.380 1.00 97.69 95 ARG A CA 1
ATOM 756 C C . ARG A 1 95 ? 8.806 -1.290 -1.925 1.00 97.69 95 ARG A C 1
ATOM 758 O O . ARG A 1 95 ? 7.986 -1.590 -1.057 1.00 97.69 95 ARG A O 1
ATOM 765 N N . LYS A 1 96 ? 10.088 -1.066 -1.618 1.00 97.94 96 LYS A N 1
ATOM 766 C CA . LYS A 1 96 ? 10.578 -1.087 -0.231 1.00 97.94 96 LYS A CA 1
ATOM 767 C C . LYS A 1 96 ? 9.924 0.009 0.618 1.00 97.94 96 LYS A C 1
ATOM 769 O O . LYS A 1 96 ? 9.615 -0.235 1.788 1.00 97.94 96 LYS A O 1
ATOM 774 N N . LEU A 1 97 ? 9.717 1.194 0.047 1.00 97.75 97 LEU A N 1
ATOM 775 C CA . LEU A 1 97 ? 9.052 2.304 0.721 1.00 97.75 97 LEU A CA 1
ATOM 776 C C . LEU A 1 97 ? 7.584 1.966 1.041 1.00 97.75 97 LEU A C 1
ATOM 778 O O . LEU A 1 97 ? 7.198 2.039 2.210 1.00 97.75 97 LEU A O 1
ATOM 782 N N . ALA A 1 98 ? 6.823 1.470 0.060 1.00 98.31 98 ALA A N 1
ATOM 783 C CA . ALA A 1 98 ? 5.433 1.042 0.238 1.00 98.31 98 ALA A CA 1
ATOM 784 C C . ALA A 1 98 ? 5.297 -0.043 1.323 1.00 98.31 98 ALA A C 1
ATOM 786 O O . ALA A 1 98 ? 4.484 0.093 2.239 1.00 98.31 98 ALA A O 1
ATOM 787 N N . ARG A 1 99 ? 6.168 -1.066 1.311 1.00 98.31 99 ARG A N 1
ATOM 788 C CA . ARG A 1 99 ? 6.209 -2.091 2.375 1.00 98.31 99 ARG A CA 1
ATOM 789 C C . ARG A 1 99 ? 6.492 -1.494 3.754 1.00 98.31 99 ARG A C 1
ATOM 791 O O . ARG A 1 99 ? 5.867 -1.880 4.736 1.00 98.31 99 ARG A O 1
ATOM 798 N N . THR A 1 100 ? 7.399 -0.521 3.840 1.00 98.31 100 THR A N 1
ATOM 799 C CA . THR A 1 100 ? 7.722 0.146 5.113 1.00 98.31 100 THR A CA 1
ATOM 800 C C . THR A 1 100 ? 6.512 0.902 5.671 1.00 98.31 100 THR A C 1
ATOM 802 O O . THR A 1 100 ? 6.236 0.818 6.872 1.00 98.31 100 THR A O 1
ATOM 805 N N . ARG A 1 101 ? 5.756 1.608 4.815 1.00 98.12 101 ARG A N 1
ATOM 806 C CA . ARG A 1 101 ? 4.495 2.253 5.220 1.00 98.12 101 ARG A CA 1
ATOM 807 C C . ARG A 1 101 ? 3.432 1.244 5.622 1.00 98.12 101 ARG A C 1
ATOM 809 O O . ARG A 1 101 ? 2.763 1.461 6.631 1.00 98.12 101 ARG A O 1
ATOM 816 N N . LEU A 1 102 ? 3.327 0.129 4.902 1.00 97.62 102 LEU A N 1
ATOM 817 C CA . LEU A 1 102 ? 2.382 -0.935 5.223 1.00 97.62 102 LEU A CA 1
ATOM 818 C C . LEU A 1 102 ? 2.659 -1.534 6.609 1.00 97.62 102 LEU A C 1
ATOM 820 O O . LEU A 1 102 ? 1.752 -1.611 7.435 1.00 97.62 102 LEU A O 1
ATOM 824 N N . SER A 1 103 ? 3.923 -1.837 6.926 1.00 96.88 103 SER A N 1
ATOM 825 C CA . SER A 1 103 ? 4.309 -2.315 8.261 1.00 96.88 103 SER A CA 1
ATOM 826 C C . SER A 1 103 ? 4.044 -1.280 9.363 1.00 96.88 103 SER A C 1
ATOM 828 O O . SER A 1 103 ? 3.683 -1.644 10.484 1.00 96.88 103 SER A O 1
ATOM 830 N N . LYS A 1 104 ? 4.212 0.023 9.084 1.00 96.06 104 LYS A N 1
ATOM 831 C CA .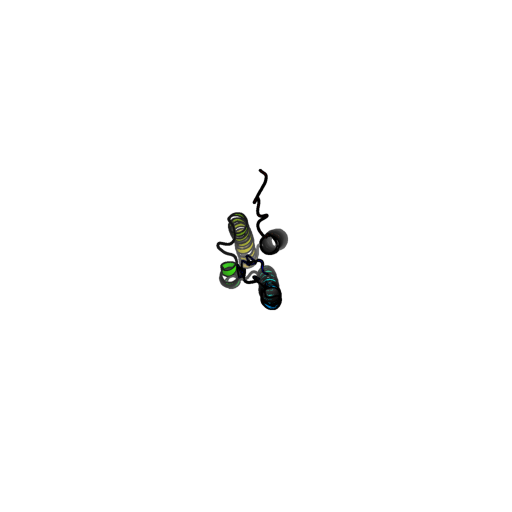 LYS A 1 104 ? 3.843 1.094 10.032 1.00 96.06 104 LYS A CA 1
ATOM 832 C C . LYS A 1 104 ? 2.334 1.087 10.291 1.00 96.06 104 LYS A C 1
ATOM 834 O O . LYS A 1 104 ? 1.922 1.141 11.450 1.00 96.06 104 LYS A O 1
ATOM 839 N N . LEU A 1 105 ? 1.529 1.000 9.233 1.00 95.75 105 LEU A N 1
ATOM 840 C CA . LEU A 1 105 ? 0.075 0.928 9.334 1.00 95.75 105 LEU A CA 1
ATOM 841 C C . LEU A 1 105 ? -0.370 -0.304 10.138 1.00 95.75 105 LEU A C 1
ATOM 843 O O . LEU A 1 105 ? -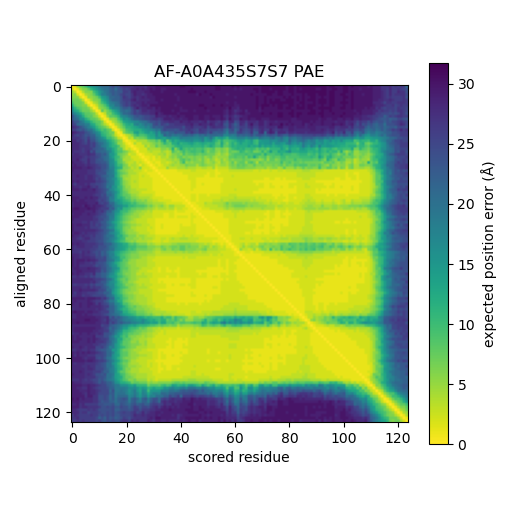1.191 -0.171 11.045 1.00 95.75 105 LEU A O 1
ATOM 847 N N . GLU A 1 106 ? 0.210 -1.476 9.874 1.00 94.88 106 GLU A N 1
ATOM 848 C CA . GLU A 1 106 ? -0.097 -2.708 10.607 1.00 94.88 106 GLU A CA 1
ATOM 849 C C . GLU A 1 106 ? 0.132 -2.554 12.112 1.00 94.88 106 GLU A C 1
ATOM 851 O O . GLU A 1 106 ? -0.740 -2.892 12.921 1.00 94.88 106 GLU A O 1
ATOM 856 N N . ARG A 1 107 ? 1.274 -1.977 12.502 1.00 92.81 107 ARG A N 1
ATOM 857 C CA . ARG A 1 107 ? 1.597 -1.724 13.912 1.00 92.81 107 ARG A CA 1
ATOM 858 C C . ARG A 1 107 ? 0.582 -0.793 14.569 1.00 92.81 107 ARG A C 1
ATOM 860 O O . ARG A 1 107 ? 0.103 -1.107 15.654 1.00 92.81 107 ARG A O 1
ATOM 867 N N . LEU A 1 108 ? 0.203 0.305 13.914 1.00 92.25 108 LEU A N 1
ATOM 868 C CA . LEU A 1 108 ? -0.780 1.258 14.453 1.00 92.25 108 LEU A CA 1
ATOM 869 C C . LEU A 1 108 ? -2.164 0.617 14.643 1.00 92.25 108 LEU A C 1
ATOM 871 O O . LEU A 1 108 ? -2.827 0.812 15.664 1.00 92.25 108 LEU A O 1
ATOM 875 N N . VAL A 1 109 ? -2.587 -0.205 13.685 1.00 88.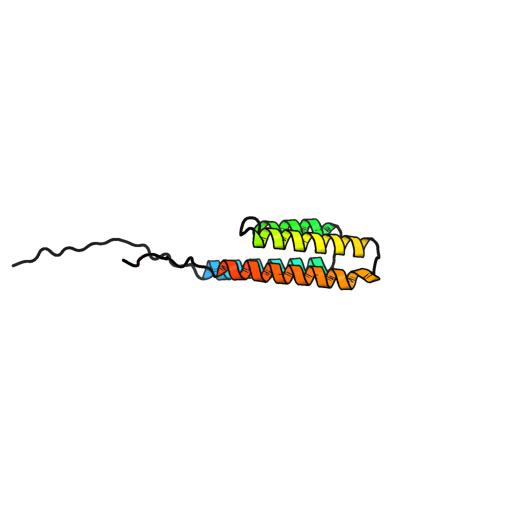12 109 VAL A N 1
ATOM 876 C CA . VAL A 1 109 ? -3.865 -0.927 13.746 1.00 88.12 109 VAL A CA 1
ATOM 877 C C . VAL A 1 109 ? -3.835 -2.048 14.800 1.00 88.12 109 VAL A C 1
ATOM 879 O O . VAL A 1 109 ? -4.880 -2.374 15.361 1.00 88.12 109 VAL A O 1
ATOM 882 N N . THR A 1 110 ? -2.660 -2.611 15.101 1.00 83.88 110 THR A N 1
ATOM 883 C CA . THR A 1 110 ? -2.469 -3.615 16.166 1.00 83.88 110 THR A CA 1
ATOM 884 C C . THR A 1 110 ? -2.506 -2.982 17.556 1.00 83.88 110 THR A C 1
ATOM 886 O O . THR A 1 110 ? -3.201 -3.473 18.439 1.00 83.88 110 THR A O 1
ATOM 889 N N . VAL A 1 111 ? -1.780 -1.877 17.756 1.00 69.56 111 VAL A N 1
ATOM 890 C CA . VAL A 1 111 ? -1.649 -1.215 19.068 1.00 69.56 111 VAL A CA 1
ATOM 891 C C . VAL A 1 111 ? -2.988 -0.645 19.544 1.00 69.56 111 VAL A C 1
ATOM 893 O O . VAL A 1 111 ? -3.345 -0.802 20.709 1.00 69.56 111 VAL A O 1
ATOM 896 N N . THR A 1 112 ? -3.786 -0.086 18.631 1.00 57.97 112 THR A N 1
ATOM 897 C CA . THR A 1 112 ? -5.121 0.460 18.948 1.00 57.97 112 THR A CA 1
ATOM 898 C C . THR A 1 112 ? -6.143 -0.591 19.405 1.00 57.97 112 THR A C 1
ATOM 900 O O . THR A 1 112 ? -7.165 -0.228 19.979 1.00 57.97 112 THR A O 1
ATOM 903 N N . ALA A 1 113 ? -5.888 -1.890 19.207 1.00 54.22 113 ALA A N 1
ATOM 904 C CA . ALA A 1 113 ? -6.733 -2.959 19.747 1.00 54.22 113 ALA A CA 1
ATOM 905 C C . ALA A 1 113 ? -6.427 -3.294 21.226 1.00 54.22 113 ALA A C 1
ATOM 907 O O . ALA A 1 113 ? -7.221 -3.982 21.869 1.00 54.22 113 ALA A O 1
ATOM 908 N N . GLY A 1 114 ? -5.297 -2.816 21.767 1.00 46.34 114 GLY A N 1
ATOM 909 C CA . GLY A 1 114 ? -4.831 -3.106 23.129 1.00 46.34 114 GLY A CA 1
ATOM 910 C C . GLY A 1 114 ? -5.127 -2.025 24.177 1.00 46.34 114 GLY A C 1
ATOM 911 O O . GLY A 1 114 ? -5.027 -2.296 25.374 1.00 46.34 114 GLY A O 1
ATOM 912 N N . GLU A 1 115 ? -5.514 -0.812 23.776 1.00 43.03 115 GLU A N 1
ATOM 913 C CA . GLU A 1 115 ? -5.734 0.298 24.712 1.00 43.03 115 GLU A CA 1
ATOM 914 C C . GLU A 1 115 ? -7.163 0.294 25.276 1.00 43.03 115 GLU A C 1
ATOM 916 O O . GLU A 1 115 ? -8.072 0.980 24.813 1.00 43.03 115 GLU A O 1
ATOM 921 N N . LYS A 1 116 ? -7.359 -0.483 26.347 1.00 39.34 116 LYS A N 1
ATOM 922 C CA . LYS A 1 116 ? -8.424 -0.223 27.326 1.00 39.34 116 LYS A CA 1
ATOM 923 C C . LYS A 1 116 ? -8.127 1.131 27.994 1.00 39.34 116 LYS A C 1
ATOM 925 O O . LYS A 1 116 ? -7.016 1.291 28.499 1.00 39.34 116 LYS A O 1
ATOM 930 N N . PRO A 1 117 ? -9.074 2.086 28.071 1.00 40.12 117 PRO A N 1
ATOM 931 C CA . PRO A 1 117 ? -8.817 3.351 28.747 1.00 40.12 117 PRO A CA 1
ATOM 932 C C . PRO A 1 117 ? -8.538 3.082 30.228 1.00 40.12 117 PRO A C 1
ATOM 934 O O . PRO A 1 117 ? -9.356 2.477 30.931 1.00 40.12 117 PRO A O 1
ATOM 937 N N . ALA A 1 118 ? -7.369 3.520 30.697 1.00 45.12 118 ALA A N 1
ATOM 938 C CA . ALA A 1 118 ? -7.091 3.632 32.115 1.00 45.12 118 ALA A CA 1
ATOM 939 C C . ALA A 1 118 ? -8.099 4.626 32.698 1.00 45.12 118 ALA A C 1
ATOM 941 O O . ALA A 1 118 ? -8.006 5.836 32.513 1.00 45.12 118 ALA A O 1
ATOM 942 N N . SER A 1 119 ? -9.106 4.064 33.358 1.00 50.28 119 SER A N 1
ATOM 943 C CA . SER A 1 119 ? -10.031 4.754 34.237 1.00 50.28 119 SER A CA 1
ATOM 944 C C . SER A 1 119 ? -9.230 5.492 35.309 1.00 50.28 119 SER A C 1
ATOM 946 O O . SER A 1 119 ? -8.899 4.912 36.341 1.00 50.28 119 SER A O 1
ATOM 948 N N . SER A 1 120 ? -8.939 6.775 35.093 1.00 50.47 120 SER A N 1
ATOM 949 C CA . SER A 1 120 ? -8.611 7.695 36.180 1.00 50.47 120 SER A CA 1
ATOM 950 C C . SER A 1 120 ? -9.910 8.043 36.908 1.00 50.47 120 SER A C 1
ATOM 952 O O . SER A 1 120 ? -10.485 9.116 36.736 1.00 50.47 120 SER A O 1
ATOM 954 N N . ALA A 1 121 ? -10.401 7.080 37.682 1.00 49.81 121 ALA A N 1
ATOM 955 C CA . ALA A 1 121 ? -11.391 7.310 38.712 1.00 49.81 121 ALA A CA 1
ATOM 956 C C . ALA A 1 121 ? -10.675 7.183 40.054 1.00 49.81 121 ALA A C 1
ATOM 958 O O . ALA A 1 121 ? -10.174 6.114 40.395 1.00 49.81 121 ALA A O 1
ATOM 959 N N . GLY A 1 122 ? -10.664 8.291 40.790 1.00 46.53 122 GLY A N 1
ATOM 960 C CA . GLY A 1 122 ? -10.417 8.317 42.222 1.00 46.53 122 GLY A CA 1
ATOM 961 C C . GLY A 1 122 ? -8.964 8.517 42.614 1.00 46.53 122 GLY A C 1
ATOM 962 O O . GLY A 1 122 ? -8.228 7.550 42.750 1.00 46.53 122 GLY A O 1
ATOM 963 N N . LEU A 1 123 ? -8.608 9.760 42.929 1.00 44.00 123 LEU A N 1
ATOM 964 C CA . LEU A 1 123 ? -7.942 10.052 44.194 1.00 44.00 123 LEU A CA 1
ATOM 965 C C . LEU A 1 123 ? -8.585 11.312 44.786 1.00 44.00 123 LEU A C 1
ATOM 967 O O . LEU A 1 123 ? -8.933 12.233 44.049 1.00 44.00 123 LEU A O 1
ATOM 971 N N . SER A 1 124 ? -8.814 11.202 46.093 1.00 48.53 124 SER A N 1
ATOM 972 C CA . SER A 1 124 ? -9.589 12.015 47.033 1.00 48.53 124 SER A CA 1
ATOM 973 C C . SER A 1 124 ? -9.459 13.530 46.957 1.00 48.53 124 SER A C 1
ATOM 975 O O . SER A 1 124 ? -8.365 14.024 46.612 1.00 48.5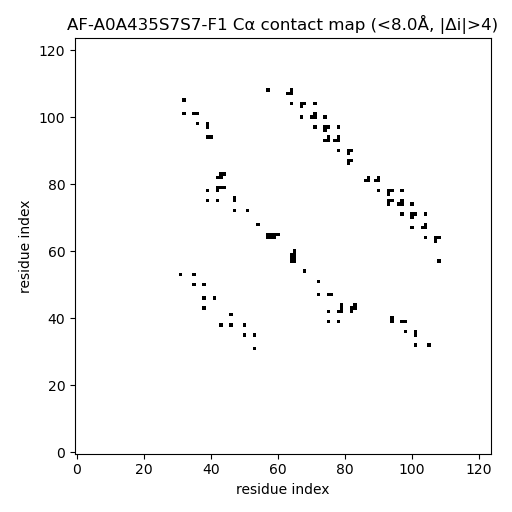3 124 SER A O 1
#

pLDDT: mean 80.22, std 21.24, range [36.59, 98.5]